Protein AF-0000000078002974 (afdb_homodimer)

Secondary structure (DSSP, 8-state):
--GGGEEEEEEE--TTSPPEEEEEEETTEE-GGGS-GGGTTSEEE-HHHHTTTEEEEEESS--TTTTGGGT-/--GGGEEEEEEE--TTSPPEEEEEEETTEE-GGGS-GGGTTSEEE-HHHHTTTEEEEEESS--TTTTGGGT-

InterPro domains:
  IPR013783 Immunoglobulin-like fold [G3DSA:2.60.40.10] (1-69)
  IPR036179 Immunoglobulin-like domain superfamily [SSF48726] (6-68)
  IPR050504 BTN/MOG-like [PTHR24100] (1-68)

pLDDT: mean 81.86, std 20.77, range [24.09, 96.81]

Nearest PDB structures (foldseek):
  1py9-assembly1_A-2  TM=8.521E-01  e=1.121E-03  Mus musculus
  1pkq-assembly2_J  TM=8.206E-01  e=3.476E-03  Rattus norvegicus
  6nnv-assembly4_D  TM=7.864E-01  e=8.382E-03  Homo sapiens
  3csp-assembly1_A  TM=8.100E-01  e=1.222E-02  Rattus norvegicus
  4f9p-assembly1_B  TM=8.097E-01  e=2.441E-02  Homo sapiens

Radius of gyration: 15.54 Å; Cα contacts (8 Å, |Δi|>4): 263; chains: 2; bounding box: 28×52×33 Å

Solvent-accessible surface area (backbone atoms only — not comparable to full-atom values): 8060 Å² total; per-residue (Å²): 100,51,55,66,40,44,24,42,39,34,28,36,62,46,87,97,50,75,59,39,34,46,44,34,35,48,84,82,35,74,40,66,87,66,26,31,79,88,28,57,92,24,58,46,70,42,66,76,41,38,69,69,37,25,40,35,50,43,70,74,66,62,71,48,62,78,39,56,77,70,71,114,97,47,58,66,38,42,24,42,39,32,27,34,60,48,88,98,50,77,60,38,35,45,43,35,34,49,81,84,36,75,41,65,88,65,27,31,78,87,28,57,90,24,58,47,69,42,67,76,42,39,69,70,35,26,42,35,50,44,69,74,64,63,71,46,60,80,41,53,76,70,67,115

Sequence (144 aa):
MNLQRLTLTWQKEQAGTEALVVHSHYYGKDQLARQDEAYRNQTRLDPEGLARGNASLMLRGVRMQDEGRNLKMNLQRLTLTWQKEQAGTEALVVHSHYYGKDQLARQDEAYRNQTRLDPEGLARGNASLMLRGVRMQDEGRNLK

Structure (mmCIF, N/CA/C/O backbone):
data_AF-0000000078002974-model_v1
#
loop_
_entity.id
_entity.type
_entity.pdbx_description
1 polymer 'CD276 antigen'
#
loop_
_atom_site.group_PDB
_atom_site.id
_atom_site.type_symbol
_atom_site.label_atom_id
_atom_site.label_alt_id
_atom_site.label_comp_id
_atom_site.label_asym_id
_atom_site.label_entity_id
_atom_site.label_seq_id
_atom_site.pdbx_PDB_ins_code
_atom_site.Cartn_x
_atom_site.Cartn_y
_atom_site.Cartn_z
_atom_site.occupancy
_atom_site.B_iso_or_equiv
_atom_site.auth_seq_id
_atom_site.auth_comp_id
_atom_site.auth_asym_id
_atom_site.auth_atom_id
_atom_site.pdbx_PDB_model_num
ATOM 1 N N . MET A 1 1 ? -0.609 17.281 2.643 1 53.34 1 MET A N 1
ATOM 2 C CA . MET A 1 1 ? -0.011 16.094 3.246 1 53.34 1 MET A CA 1
ATOM 3 C C . MET A 1 1 ? 1.366 15.828 2.652 1 53.34 1 MET A C 1
ATOM 5 O O . MET A 1 1 ? 1.593 16.062 1.464 1 53.34 1 MET A O 1
ATOM 9 N N . ASN A 1 2 ? 2.342 15.719 3.605 1 61.62 2 ASN A N 1
ATOM 10 C CA . ASN A 1 2 ? 3.664 15.328 3.131 1 61.62 2 ASN A CA 1
ATOM 11 C C . ASN A 1 2 ? 3.695 13.859 2.705 1 61.62 2 ASN A C 1
ATOM 13 O O . ASN A 1 2 ? 3.691 12.969 3.553 1 61.62 2 ASN A O 1
ATOM 17 N N . LEU A 1 3 ? 3.504 13.664 1.457 1 67.88 3 LEU A N 1
ATOM 18 C CA . LEU A 1 3 ? 3.49 12.312 0.903 1 67.88 3 LEU A CA 1
ATOM 19 C C . LEU A 1 3 ? 4.844 11.641 1.084 1 67.88 3 LEU A C 1
ATOM 21 O O . LEU A 1 3 ? 4.965 10.422 0.908 1 67.88 3 LEU A O 1
ATOM 25 N N . GLN A 1 4 ? 5.766 12.469 1.562 1 73.5 4 GLN A N 1
ATOM 26 C CA . GLN A 1 4 ? 7.117 11.93 1.685 1 73.5 4 GLN A CA 1
ATOM 27 C C . GLN A 1 4 ? 7.215 10.945 2.844 1 73.5 4 GLN A C 1
ATOM 29 O O . GLN A 1 4 ? 8.102 10.086 2.863 1 73.5 4 GLN A O 1
ATOM 34 N N . ARG A 1 5 ? 6.242 11.031 3.76 1 85.88 5 ARG A N 1
ATOM 35 C CA . ARG A 1 5 ? 6.289 10.148 4.918 1 85.88 5 ARG A CA 1
ATOM 36 C C . ARG A 1 5 ? 5.297 9 4.77 1 85.88 5 ARG A C 1
ATOM 38 O O . ARG A 1 5 ? 5.156 8.172 5.676 1 85.88 5 ARG A O 1
ATOM 45 N N . LEU A 1 6 ? 4.695 8.984 3.605 1 89.44 6 LEU A N 1
ATOM 46 C CA . LEU A 1 6 ? 3.732 7.922 3.336 1 89.44 6 LEU A CA 1
ATOM 47 C C . LEU A 1 6 ? 4.441 6.648 2.891 1 89.44 6 LEU A C 1
ATOM 49 O O . LEU A 1 6 ? 5.34 6.695 2.047 1 89.44 6 LEU A O 1
ATOM 53 N N . THR A 1 7 ? 4.141 5.582 3.568 1 94.19 7 THR A N 1
ATOM 54 C CA . THR A 1 7 ? 4.707 4.289 3.203 1 94.19 7 THR A CA 1
ATOM 55 C C . THR A 1 7 ? 3.627 3.357 2.66 1 94.19 7 THR A C 1
ATOM 57 O O . THR A 1 7 ? 2.447 3.51 2.984 1 94.19 7 THR A O 1
ATOM 60 N N . LEU A 1 8 ? 4.07 2.459 1.891 1 96.44 8 LEU A N 1
ATOM 61 C CA . LEU A 1 8 ? 3.17 1.572 1.16 1 96.44 8 LEU A CA 1
ATOM 62 C C . LEU A 1 8 ? 3.625 0.121 1.275 1 96.44 8 LEU A C 1
ATOM 64 O O . LEU A 1 8 ? 4.816 -0.173 1.147 1 96.44 8 LEU A O 1
ATOM 68 N N . THR A 1 9 ? 2.699 -0.747 1.546 1 96.81 9 THR A N 1
ATOM 69 C CA . THR A 1 9 ? 2.982 -2.178 1.521 1 96.81 9 THR A CA 1
ATOM 70 C C . THR A 1 9 ? 1.909 -2.93 0.741 1 96.81 9 THR A C 1
ATOM 72 O O . THR A 1 9 ? 0.717 -2.783 1.018 1 96.81 9 THR A O 1
ATOM 75 N N . TRP A 1 10 ? 2.357 -3.668 -0.209 1 96.31 10 TRP A N 1
ATOM 76 C CA . TRP A 1 10 ? 1.519 -4.613 -0.937 1 96.31 10 TRP A CA 1
ATOM 77 C C . TRP A 1 10 ? 1.782 -6.043 -0.474 1 96.31 10 TRP A C 1
ATOM 79 O O . TRP A 1 10 ? 2.936 -6.473 -0.386 1 96.31 10 TRP A O 1
ATOM 89 N N . GLN A 1 11 ? 0.725 -6.73 -0.176 1 96 11 GLN A N 1
ATOM 90 C CA . GLN A 1 11 ? 0.868 -8.109 0.266 1 96 11 GLN A CA 1
ATOM 91 C C . GLN A 1 11 ? -0.12 -9.023 -0.456 1 96 11 GLN A C 1
ATOM 93 O O . GLN A 1 11 ? -1.157 -8.57 -0.939 1 96 11 GLN A O 1
ATOM 98 N N . LYS A 1 12 ? 0.254 -10.188 -0.568 1 93.06 12 LYS A N 1
ATOM 99 C CA . LYS A 1 12 ? -0.634 -11.227 -1.089 1 93.06 12 LYS A CA 1
ATOM 100 C C . LYS A 1 12 ? -1.118 -12.148 0.028 1 93.06 12 LYS A C 1
ATOM 102 O O . LYS A 1 12 ? -0.311 -12.766 0.725 1 93.06 12 LYS A O 1
ATOM 107 N N . GLU A 1 13 ? -2.404 -12.203 0.144 1 91.62 13 GLU A N 1
ATOM 108 C CA . GLU A 1 13 ? -2.984 -13.086 1.151 1 91.62 13 GLU A CA 1
ATOM 109 C C . GLU A 1 13 ? -3.031 -14.523 0.66 1 91.62 13 GLU A C 1
ATOM 111 O O . GLU A 1 13 ? -3.312 -14.781 -0.513 1 91.62 13 GLU A O 1
ATOM 116 N N . GLN A 1 14 ? -2.637 -15.375 1.548 1 87 14 GLN A N 1
ATOM 117 C CA . GLN A 1 14 ?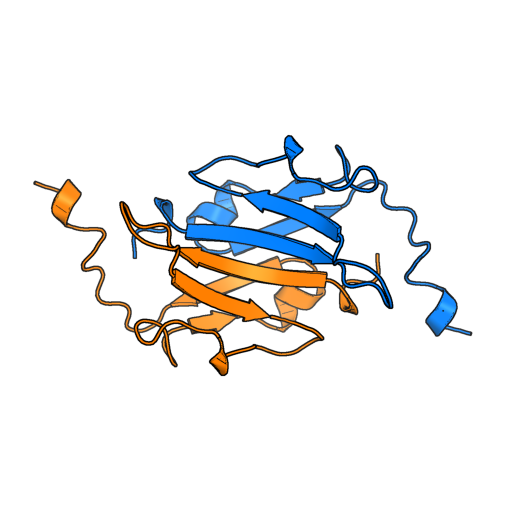 -2.736 -16.812 1.3 1 87 14 GLN A CA 1
ATOM 118 C C . GLN A 1 14 ? -3.318 -17.531 2.508 1 87 14 GLN A C 1
ATOM 120 O O . GLN A 1 14 ? -3.092 -17.141 3.65 1 87 14 GLN A O 1
ATOM 125 N N . ALA A 1 15 ? -4.09 -18.516 2.227 1 85.38 15 ALA A N 1
ATOM 126 C CA . ALA A 1 15 ? -4.719 -19.297 3.287 1 85.38 15 ALA A CA 1
ATOM 127 C C . ALA A 1 15 ? -3.672 -20.031 4.117 1 85.38 15 ALA A C 1
ATOM 129 O O . ALA A 1 15 ? -2.766 -20.656 3.568 1 85.38 15 ALA A O 1
ATOM 130 N N . GLY A 1 16 ? -3.869 -19.938 5.445 1 89.75 16 GLY A N 1
ATOM 131 C CA . GLY A 1 16 ? -3.117 -20.781 6.363 1 89.75 16 GLY A CA 1
ATOM 132 C C . GLY A 1 16 ? -1.708 -20.281 6.613 1 89.75 16 GLY A C 1
ATOM 133 O O . GLY A 1 16 ? -0.933 -20.922 7.324 1 89.75 16 GLY A O 1
ATOM 134 N N . THR A 1 17 ? -1.374 -19.281 5.926 1 89.94 17 THR A N 1
ATOM 135 C CA . THR A 1 17 ? -0.029 -18.75 6.125 1 89.94 17 THR A CA 1
ATOM 136 C C . THR A 1 17 ? -0.06 -17.219 6.25 1 89.94 17 THR A C 1
ATOM 138 O O . THR A 1 17 ? -1.109 -16.594 6.07 1 89.94 17 THR A O 1
ATOM 141 N N . GLU A 1 18 ? 1.09 -16.672 6.59 1 92.44 18 GLU A N 1
ATOM 142 C CA . GLU A 1 18 ? 1.224 -15.211 6.625 1 92.44 18 GLU A CA 1
ATOM 143 C C . GLU A 1 18 ? 1.182 -14.617 5.223 1 92.44 18 GLU A C 1
ATOM 145 O O . GLU A 1 18 ? 1.556 -15.281 4.25 1 92.44 18 GLU A O 1
ATOM 150 N N . ALA A 1 19 ? 0.617 -13.492 5.117 1 93.62 19 ALA A N 1
ATOM 151 C CA . ALA A 1 19 ? 0.606 -12.797 3.832 1 93.62 19 ALA A CA 1
ATOM 152 C C . ALA A 1 19 ? 2.023 -12.594 3.305 1 93.62 19 ALA A C 1
ATOM 154 O O . ALA A 1 19 ? 2.951 -12.344 4.078 1 93.62 19 ALA A O 1
ATOM 155 N N . LEU A 1 20 ? 2.176 -12.727 2.002 1 94.56 20 LEU A N 1
ATOM 156 C CA . LEU A 1 20 ? 3.471 -12.531 1.355 1 94.56 20 LEU A CA 1
ATOM 157 C C . LEU A 1 20 ? 3.686 -11.07 1.001 1 94.56 20 LEU A C 1
ATOM 159 O O . LEU A 1 20 ? 2.824 -10.445 0.378 1 94.56 20 LEU A O 1
ATOM 163 N N . VAL A 1 21 ? 4.824 -10.609 1.378 1 95.81 21 VAL A N 1
ATOM 164 C CA . VAL A 1 21 ? 5.129 -9.234 0.989 1 95.81 21 VAL A CA 1
ATOM 165 C C . VAL A 1 21 ? 5.516 -9.188 -0.488 1 95.81 21 VAL A C 1
ATOM 167 O O . VAL A 1 21 ? 6.48 -9.836 -0.903 1 95.81 21 VAL A O 1
ATOM 170 N N . VAL A 1 22 ? 4.723 -8.484 -1.201 1 94.88 22 VAL A N 1
ATOM 171 C CA . VAL A 1 22 ? 4.934 -8.367 -2.641 1 94.88 22 VAL A CA 1
ATOM 172 C C . VAL A 1 22 ? 5.859 -7.188 -2.932 1 94.88 22 VAL A C 1
ATOM 174 O O . VAL A 1 22 ? 6.852 -7.332 -3.646 1 94.88 22 VAL A O 1
ATOM 177 N N . HIS A 1 23 ? 5.602 -6.066 -2.375 1 95.94 23 HIS A N 1
ATOM 178 C CA . HIS A 1 23 ? 6.402 -4.855 -2.525 1 95.94 23 HIS A CA 1
ATOM 179 C C . HIS A 1 23 ? 6.18 -3.902 -1.357 1 95.94 23 HIS A C 1
ATOM 181 O O . HIS A 1 23 ? 5.07 -3.807 -0.831 1 95.94 23 HIS A O 1
ATOM 187 N N . SER A 1 24 ? 7.184 -3.24 -0.967 1 96.44 24 SER A N 1
ATOM 188 C CA . SER A 1 24 ? 7.094 -2.217 0.069 1 96.44 24 SER A CA 1
ATOM 189 C C . SER A 1 24 ? 7.945 -1.001 -0.277 1 96.44 24 SER A C 1
ATOM 191 O O . SER A 1 24 ? 9.031 -1.139 -0.837 1 96.44 24 SER A O 1
ATOM 193 N N . HIS A 1 25 ? 7.367 0.075 0.054 1 95.75 25 HIS A N 1
ATOM 194 C CA . HIS A 1 25 ? 8.047 1.353 -0.128 1 95.75 25 HIS A CA 1
ATOM 195 C C . HIS A 1 25 ? 8.023 2.176 1.155 1 95.75 25 HIS A C 1
ATOM 197 O O . HIS A 1 25 ? 6.961 2.6 1.608 1 95.75 25 HIS A O 1
ATOM 203 N N . TYR A 1 26 ? 9.219 2.414 1.738 1 91.25 26 TYR A N 1
ATOM 204 C CA . TYR A 1 26 ? 9.375 3.135 2.996 1 91.25 26 TYR A CA 1
ATOM 205 C C . TYR A 1 26 ? 10.5 4.164 2.895 1 91.25 26 TYR A C 1
ATOM 207 O O . TYR A 1 26 ? 11.547 3.898 2.301 1 91.25 26 TYR A O 1
ATOM 215 N N . TYR A 1 27 ? 10.141 5.285 3.469 1 83.31 27 TYR A N 1
ATOM 216 C CA . TYR A 1 27 ? 11.133 6.352 3.57 1 83.31 27 TYR A CA 1
ATOM 217 C C . TYR A 1 27 ? 11.711 6.695 2.201 1 83.31 27 TYR A C 1
ATOM 219 O O . TYR A 1 27 ? 12.914 6.887 2.059 1 83.31 27 TYR A O 1
ATOM 227 N N . GLY A 1 28 ? 10.898 6.582 1.172 1 85.81 28 GLY A N 1
ATOM 228 C CA . GLY A 1 28 ? 11.281 7.066 -0.144 1 85.81 28 GLY A CA 1
ATOM 229 C C . GLY A 1 28 ? 12.016 6.027 -0.974 1 85.81 28 GLY A C 1
ATOM 230 O O . GLY A 1 28 ? 12.539 6.34 -2.047 1 85.81 28 GLY A O 1
ATOM 231 N N . LYS A 1 29 ? 12.016 4.824 -0.471 1 91.94 29 LYS A N 1
ATOM 232 C CA . LYS A 1 29 ? 12.727 3.781 -1.206 1 91.94 29 LYS A CA 1
ATOM 233 C C . LYS A 1 29 ? 11.961 2.463 -1.172 1 9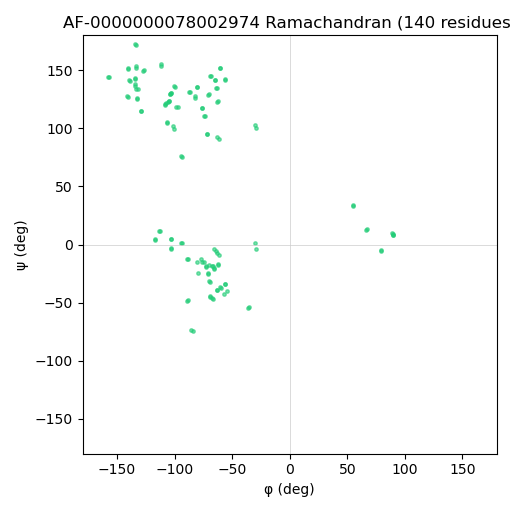1.94 29 LYS A C 1
ATOM 235 O O . LYS A 1 29 ? 11.242 2.182 -0.208 1 91.94 29 LYS A O 1
ATOM 240 N N . ASP A 1 30 ? 12.227 1.729 -2.275 1 94.56 30 ASP A N 1
ATOM 241 C CA . ASP A 1 30 ? 11.688 0.373 -2.287 1 94.56 30 ASP A CA 1
ATOM 242 C C . ASP A 1 30 ? 12.422 -0.519 -1.29 1 94.56 30 ASP A C 1
ATOM 244 O O . ASP A 1 30 ? 13.648 -0.476 -1.201 1 94.56 30 ASP A O 1
ATOM 248 N N . GLN A 1 31 ? 11.695 -1.224 -0.437 1 94.75 31 GLN A N 1
ATOM 249 C CA . GLN A 1 31 ? 12.281 -2.174 0.5 1 94.75 31 GLN A CA 1
ATOM 250 C C . GLN A 1 31 ? 12.273 -3.588 -0.072 1 94.75 31 GLN A C 1
ATOM 252 O O . GLN A 1 31 ? 11.555 -4.457 0.422 1 94.75 31 GLN A O 1
ATOM 257 N N . LEU A 1 32 ? 13.172 -3.859 -0.986 1 93.25 32 LEU A N 1
ATOM 258 C CA . LEU A 1 32 ? 13.18 -5.109 -1.738 1 93.25 32 LEU A CA 1
ATOM 259 C C . LEU A 1 32 ? 13.594 -6.277 -0.848 1 93.25 32 LEU A C 1
ATOM 261 O O . LEU A 1 32 ? 13.195 -7.418 -1.087 1 93.25 32 LEU A O 1
ATOM 265 N N . ALA A 1 33 ? 14.367 -5.969 0.245 1 93.31 33 ALA A N 1
ATOM 266 C CA . ALA A 1 33 ? 14.805 -7.004 1.177 1 93.31 33 ALA A CA 1
ATOM 267 C C . ALA A 1 33 ? 13.617 -7.617 1.912 1 93.31 33 ALA A C 1
ATOM 269 O O . ALA A 1 33 ? 13.695 -8.75 2.395 1 93.31 33 ALA A O 1
ATOM 270 N N . ARG A 1 34 ? 12.516 -6.91 1.941 1 94.12 34 ARG A N 1
ATOM 271 C CA . ARG A 1 34 ? 11.336 -7.379 2.658 1 94.12 34 ARG A CA 1
ATOM 272 C C . ARG A 1 34 ? 10.453 -8.234 1.757 1 94.12 34 ARG A C 1
ATOM 274 O O . ARG A 1 34 ? 9.555 -8.93 2.238 1 94.12 34 ARG A O 1
ATOM 281 N N . GLN A 1 35 ? 10.711 -8.219 0.545 1 94.81 35 GLN A N 1
ATOM 282 C CA . GLN A 1 35 ? 9.891 -8.977 -0.394 1 94.81 35 GLN A CA 1
ATOM 283 C C . GLN A 1 35 ? 10.016 -10.477 -0.144 1 94.81 35 GLN A C 1
ATOM 285 O O . GLN A 1 35 ? 11.102 -10.969 0.175 1 94.81 35 GLN A O 1
ATOM 290 N N . ASP A 1 36 ? 8.898 -11.125 -0.296 1 94.25 36 ASP A N 1
ATOM 291 C CA . ASP A 1 36 ? 8.984 -12.578 -0.364 1 94.25 36 ASP A CA 1
ATOM 292 C C . ASP A 1 36 ? 9.836 -13.023 -1.553 1 94.25 36 ASP A C 1
ATOM 294 O O . ASP A 1 36 ? 9.883 -12.344 -2.578 1 94.25 36 ASP A O 1
ATOM 298 N N . GLU A 1 37 ? 10.445 -14.164 -1.426 1 92.88 37 GLU A N 1
ATOM 299 C CA . GLU A 1 37 ? 11.32 -14.68 -2.469 1 92.88 37 GLU A CA 1
ATOM 300 C C . GLU A 1 37 ? 10.594 -14.773 -3.807 1 92.88 37 GLU A C 1
ATOM 302 O O . GLU A 1 37 ? 11.172 -14.5 -4.859 1 92.88 37 GLU A O 1
ATOM 307 N N . ALA A 1 38 ? 9.352 -15.055 -3.824 1 88.12 38 ALA A N 1
ATOM 308 C CA . ALA A 1 38 ? 8.562 -15.25 -5.039 1 88.12 38 ALA A CA 1
ATOM 309 C C . ALA A 1 38 ? 8.43 -13.945 -5.82 1 88.12 38 ALA A C 1
ATOM 311 O O . ALA A 1 38 ? 8.156 -13.961 -7.023 1 88.12 38 ALA A O 1
ATOM 312 N N . TYR A 1 39 ? 8.664 -12.914 -5.16 1 92.81 39 TY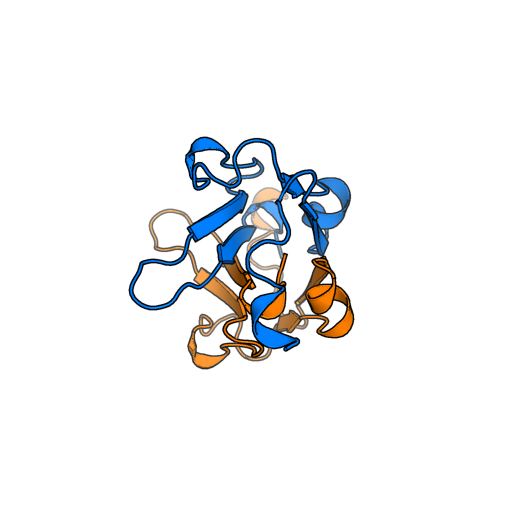R A N 1
ATOM 313 C CA . TYR A 1 39 ? 8.414 -11.633 -5.812 1 92.81 39 TYR A CA 1
ATOM 314 C C . TYR A 1 39 ? 9.711 -10.836 -5.965 1 92.81 39 TYR A C 1
ATOM 316 O O . TYR A 1 39 ? 9.695 -9.695 -6.434 1 92.81 39 TYR A O 1
ATOM 324 N N . ARG A 1 40 ? 10.75 -11.398 -5.625 1 91.06 40 ARG A N 1
ATOM 325 C CA . ARG A 1 40 ? 12.031 -10.711 -5.742 1 91.06 40 ARG A CA 1
ATOM 326 C C . ARG A 1 40 ? 12.352 -10.398 -7.199 1 91.06 40 ARG A C 1
ATOM 328 O O . ARG A 1 40 ? 12.297 -11.281 -8.062 1 91.06 40 ARG A O 1
ATOM 335 N N . ASN A 1 41 ? 12.57 -9.156 -7.512 1 88 41 ASN A N 1
ATOM 336 C CA . ASN A 1 41 ? 12.891 -8.648 -8.844 1 88 41 ASN A CA 1
ATOM 337 C C . ASN A 1 41 ? 11.719 -8.812 -9.805 1 88 41 ASN A C 1
ATOM 339 O O . ASN A 1 41 ? 11.898 -8.789 -11.023 1 88 41 ASN A O 1
ATOM 343 N N . GLN A 1 42 ? 10.555 -9.117 -9.227 1 91.06 42 GLN A N 1
ATOM 344 C CA . GLN A 1 42 ? 9.383 -9.359 -10.055 1 91.06 42 GLN A CA 1
ATOM 345 C C . GLN A 1 42 ? 8.438 -8.164 -10.031 1 91.06 42 GLN A C 1
ATOM 347 O O . GLN A 1 42 ? 7.371 -8.195 -10.656 1 91.06 42 GLN A O 1
ATOM 352 N N . THR A 1 43 ? 8.805 -7.129 -9.211 1 93.56 43 THR A N 1
ATOM 353 C CA . THR A 1 43 ? 7.891 -6.004 -9.055 1 93.56 43 THR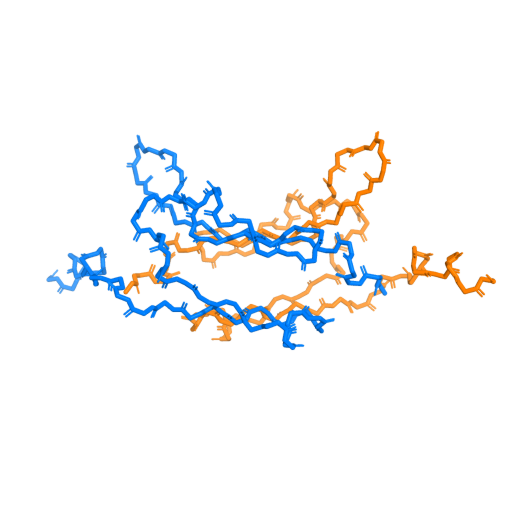 A CA 1
ATOM 354 C C . THR A 1 43 ? 8.609 -4.688 -9.344 1 93.56 43 THR A C 1
ATOM 356 O O . THR A 1 43 ? 9.82 -4.578 -9.156 1 93.56 43 THR A O 1
ATOM 359 N N . ARG A 1 44 ? 7.852 -3.73 -9.852 1 92.69 44 ARG A N 1
ATOM 360 C CA . ARG A 1 44 ? 8.297 -2.355 -10.039 1 92.69 44 ARG A CA 1
ATOM 361 C C . ARG A 1 44 ? 7.191 -1.365 -9.695 1 92.69 44 ARG A C 1
ATOM 363 O O . ARG A 1 44 ? 6.051 -1.528 -10.133 1 92.69 44 ARG A O 1
ATOM 370 N N . LEU A 1 45 ? 7.578 -0.511 -8.875 1 95.38 45 LEU A N 1
ATOM 371 C CA . LEU A 1 45 ? 6.664 0.572 -8.516 1 95.38 45 LEU A CA 1
ATOM 372 C C . LEU A 1 45 ? 7.016 1.849 -9.273 1 95.38 45 LEU A C 1
ATOM 374 O O . LEU A 1 45 ? 8.195 2.186 -9.414 1 95.38 45 LEU A O 1
ATOM 378 N N . ASP A 1 46 ? 6.008 2.541 -9.797 1 94.06 46 ASP A N 1
ATOM 379 C CA . ASP A 1 46 ? 6.238 3.812 -10.477 1 94.06 46 ASP A CA 1
ATOM 380 C C . ASP A 1 46 ? 6.543 4.922 -9.477 1 94.06 46 ASP A C 1
ATOM 382 O O . ASP A 1 46 ? 5.652 5.379 -8.75 1 94.06 46 ASP A O 1
ATOM 386 N N . PRO A 1 47 ? 7.785 5.387 -9.469 1 91.94 47 PRO A N 1
ATOM 387 C CA . PRO A 1 47 ? 8.133 6.383 -8.453 1 91.94 47 PRO A CA 1
ATOM 388 C C . PRO A 1 47 ? 7.465 7.734 -8.703 1 91.94 47 PRO A C 1
ATOM 390 O O . PRO A 1 47 ? 7.156 8.453 -7.75 1 91.94 47 PRO A O 1
ATOM 393 N N . GLU A 1 48 ? 7.242 8.086 -9.945 1 91.5 48 GLU A N 1
ATOM 394 C CA . GLU A 1 48 ? 6.625 9.375 -10.25 1 91.5 48 GLU A CA 1
ATOM 395 C C . GLU A 1 48 ? 5.18 9.414 -9.766 1 91.5 48 GLU A C 1
ATOM 397 O O . GLU A 1 48 ? 4.75 10.406 -9.164 1 91.5 48 GLU A O 1
ATOM 402 N N . GLY A 1 49 ? 4.441 8.43 -10.039 1 92.38 49 GLY A N 1
ATOM 403 C CA . GLY A 1 49 ? 3.076 8.344 -9.547 1 92.38 49 GLY A CA 1
ATOM 404 C C . GLY A 1 49 ? 2.99 8.266 -8.039 1 92.38 49 GLY A C 1
ATOM 405 O O . GLY A 1 49 ? 2.133 8.906 -7.426 1 92.38 49 GLY A O 1
ATOM 406 N N . LEU A 1 50 ? 3.875 7.555 -7.418 1 92.31 50 LEU A N 1
ATOM 407 C CA . LEU A 1 50 ? 3.879 7.344 -5.977 1 92.31 50 LEU A CA 1
ATOM 408 C C . LEU A 1 50 ? 3.996 8.672 -5.234 1 92.31 50 LEU A C 1
ATOM 410 O O . LEU A 1 50 ? 3.352 8.867 -4.199 1 92.31 50 LEU A O 1
ATOM 414 N N . ALA A 1 51 ? 4.738 9.57 -5.738 1 87.38 51 ALA A N 1
ATOM 415 C CA . ALA A 1 51 ? 4.926 10.875 -5.113 1 87.38 51 ALA A CA 1
ATOM 416 C C . ALA A 1 51 ? 3.607 11.641 -5.035 1 87.38 51 ALA A C 1
ATOM 418 O O . ALA A 1 51 ? 3.475 12.578 -4.246 1 87.38 51 ALA A O 1
ATOM 419 N N . ARG A 1 52 ? 2.641 11.195 -5.816 1 87.81 52 ARG A N 1
ATOM 420 C CA . ARG A 1 52 ? 1.354 11.891 -5.859 1 87.81 52 ARG A CA 1
ATOM 421 C C . ARG A 1 52 ? 0.244 11.008 -5.289 1 87.81 52 ARG A C 1
ATOM 423 O O . ARG A 1 52 ? -0.94 11.289 -5.492 1 87.81 52 ARG A O 1
ATOM 430 N N . GLY A 1 53 ? 0.611 9.984 -4.691 1 90.5 53 GLY A N 1
ATOM 431 C CA . GLY A 1 53 ? -0.371 9.117 -4.062 1 90.5 53 GLY A CA 1
ATOM 432 C C . GLY A 1 53 ? -0.893 8.039 -4.992 1 90.5 53 GLY A C 1
ATOM 433 O O . GLY A 1 53 ? -1.888 7.379 -4.688 1 90.5 53 GLY A O 1
ATOM 434 N N . ASN A 1 54 ? -0.25 7.965 -6.145 1 93.88 54 ASN A N 1
ATOM 435 C CA . ASN A 1 54 ? -0.605 6.945 -7.129 1 93.88 54 ASN A CA 1
ATOM 436 C C . ASN A 1 54 ? 0.444 5.84 -7.191 1 93.88 54 ASN A C 1
ATOM 438 O O . ASN A 1 54 ? 1.493 6.008 -7.816 1 93.88 54 ASN A O 1
ATOM 442 N N . ALA A 1 55 ? 0.062 4.73 -6.594 1 95.75 55 ALA A N 1
ATOM 443 C CA . ALA A 1 55 ? 0.999 3.611 -6.566 1 95.75 55 ALA A CA 1
ATOM 444 C C . ALA A 1 55 ? 0.635 2.564 -7.613 1 95.75 55 ALA A C 1
ATOM 446 O O . ALA A 1 55 ? -0.287 1.771 -7.414 1 95.75 55 ALA A O 1
ATOM 447 N N . SER A 1 56 ? 1.374 2.613 -8.664 1 94.88 56 SER A N 1
ATOM 448 C CA . SER A 1 56 ? 1.207 1.62 -9.719 1 94.88 56 SER A CA 1
ATOM 449 C C . SER A 1 56 ? 2.252 0.514 -9.609 1 94.88 56 SER A C 1
ATOM 451 O O . SER A 1 56 ? 3.453 0.779 -9.672 1 94.88 56 SER A O 1
ATOM 453 N N . LEU A 1 57 ? 1.818 -0.663 -9.414 1 95 57 LEU A N 1
ATOM 454 C CA . LEU A 1 57 ? 2.701 -1.813 -9.258 1 95 57 LEU A CA 1
ATOM 455 C C . LEU A 1 57 ? 2.705 -2.668 -10.523 1 95 57 LEU A C 1
ATOM 457 O O . LEU A 1 57 ? 1.646 -3.068 -11.008 1 95 57 LEU A O 1
ATOM 461 N N . MET A 1 58 ? 3.842 -2.854 -11.055 1 91.25 58 MET A N 1
ATOM 462 C CA . MET A 1 58 ? 4.023 -3.768 -12.18 1 91.25 58 MET A CA 1
ATOM 463 C C . MET A 1 58 ? 4.668 -5.07 -11.727 1 91.25 58 MET A C 1
ATOM 465 O O . MET A 1 58 ? 5.66 -5.059 -10.992 1 91.25 58 MET A O 1
ATOM 469 N N . LEU A 1 59 ? 4.035 -6.125 -12.133 1 88.44 59 LEU A N 1
ATOM 470 C CA . LEU A 1 59 ? 4.59 -7.449 -11.875 1 88.44 59 LEU A CA 1
ATOM 471 C C . LEU A 1 59 ? 5.113 -8.078 -13.164 1 88.44 59 LEU A C 1
ATOM 473 O O . LEU A 1 59 ? 4.426 -8.062 -14.188 1 88.44 59 LEU A O 1
ATOM 477 N N . ARG A 1 60 ? 6.316 -8.445 -13.383 1 83 60 ARG A N 1
ATOM 478 C CA . ARG A 1 60 ? 6.918 -8.992 -14.602 1 83 60 ARG A CA 1
ATOM 479 C C . ARG A 1 60 ? 6.695 -10.492 -14.695 1 83 60 ARG A C 1
ATOM 481 O O . ARG A 1 60 ? 6.32 -11.008 -15.75 1 83 60 ARG A O 1
ATOM 488 N N . GLY A 1 61 ? 7.32 -11.43 -13.984 1 64.75 61 GLY A N 1
ATOM 489 C CA . GLY A 1 61 ? 7.383 -12.875 -14.109 1 64.75 61 GLY A CA 1
ATOM 490 C C . GLY A 1 61 ? 6.348 -13.594 -13.266 1 64.75 61 GLY A C 1
ATOM 491 O O . GLY A 1 61 ? 6.5 -14.773 -12.953 1 64.75 61 GLY A O 1
ATOM 492 N N . VAL A 1 62 ? 5.641 -12.93 -12.672 1 55.44 62 VAL A N 1
ATOM 493 C CA . VAL A 1 62 ? 4.938 -13.742 -11.688 1 55.44 62 VAL A CA 1
ATOM 494 C C . VAL A 1 62 ? 4.078 -14.789 -12.398 1 55.44 62 VAL A C 1
ATOM 496 O O . VAL A 1 62 ? 3.326 -14.461 -13.32 1 55.44 62 VAL A O 1
ATOM 499 N N . ARG A 1 63 ? 4.613 -16.047 -12.641 1 49.69 63 ARG A N 1
ATOM 500 C CA . ARG A 1 63 ? 3.777 -17.188 -13.023 1 49.69 63 ARG A CA 1
ATOM 501 C C . ARG A 1 63 ? 2.383 -17.062 -12.414 1 49.69 63 ARG A C 1
ATOM 503 O O . ARG A 1 63 ? 2.236 -16.688 -11.25 1 49.69 63 ARG A O 1
ATOM 510 N N . MET A 1 64 ? 1.354 -16.672 -13.18 1 42.91 64 MET A N 1
ATOM 511 C CA . MET A 1 64 ? -0.076 -16.75 -12.891 1 42.91 64 MET A CA 1
ATOM 512 C C . MET A 1 64 ? -0.391 -17.922 -11.977 1 42.91 64 MET A C 1
ATOM 514 O O . MET A 1 64 ? -0.873 -18.953 -12.445 1 42.91 64 MET A O 1
ATOM 518 N N . GLN A 1 65 ? 0.38 -18.781 -11.547 1 38.25 65 GLN A N 1
ATOM 519 C CA . GLN A 1 65 ? -0.118 -19.953 -10.836 1 38.25 65 GLN A CA 1
ATOM 520 C C . GLN A 1 65 ? -1.33 -19.594 -9.977 1 38.25 65 GLN A C 1
ATOM 522 O O . GLN A 1 65 ? -2.293 -20.359 -9.906 1 38.25 65 GLN A O 1
ATOM 527 N N . ASP A 1 66 ? -1.297 -18.625 -9.086 1 41.72 66 ASP A N 1
ATOM 528 C CA . ASP A 1 66 ? -2.463 -18.641 -8.211 1 41.72 66 ASP A CA 1
ATOM 529 C C . ASP A 1 66 ? -3.693 -18.078 -8.914 1 41.72 66 ASP A C 1
ATOM 531 O O . ASP A 1 66 ? -4.762 -17.9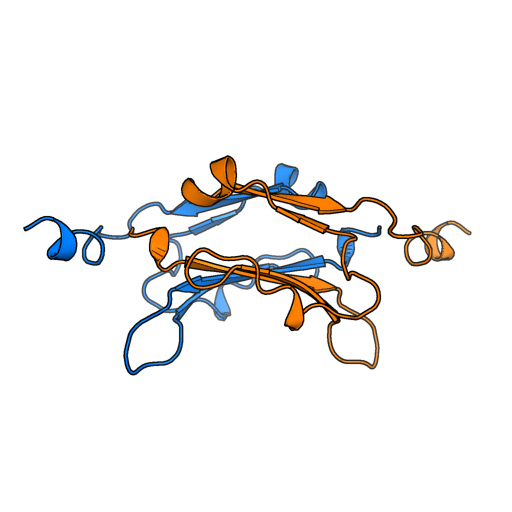53 -8.305 1 41.72 66 ASP A O 1
ATOM 535 N N . GLU A 1 67 ? -3.688 -17.484 -9.945 1 37.69 67 GLU A N 1
ATOM 536 C CA . GLU A 1 67 ? -5.008 -17.109 -10.445 1 37.69 67 GLU A CA 1
ATOM 537 C C . GLU A 1 67 ? -5.797 -18.328 -10.891 1 37.69 67 GLU A C 1
ATOM 539 O O . GLU A 1 67 ? -7.008 -18.25 -11.109 1 37.69 67 GLU A O 1
ATOM 544 N N . GLY A 1 68 ? -5.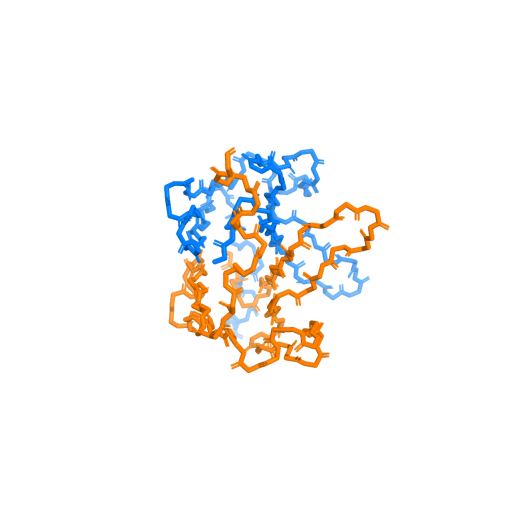273 -19.312 -11.633 1 34.62 68 GLY A N 1
ATOM 545 C CA . GLY A 1 68 ? -6.027 -20.297 -12.391 1 34.62 68 GLY A CA 1
ATOM 546 C C . GLY A 1 68 ? -6.992 -21.094 -11.531 1 34.62 68 GLY A C 1
ATOM 547 O O . GLY A 1 68 ? -7.809 -21.859 -12.047 1 34.62 68 GLY A O 1
ATOM 548 N N . ARG A 1 69 ? -6.738 -21.609 -10.297 1 30.94 69 ARG A N 1
ATOM 549 C CA . ARG A 1 69 ? -7.727 -22.625 -9.938 1 30.94 69 ARG A CA 1
ATOM 550 C C . ARG A 1 69 ? -9.109 -22 -9.773 1 30.94 69 ARG A C 1
ATOM 552 O O . ARG A 1 69 ? -10.055 -22.688 -9.375 1 30.94 69 ARG A O 1
ATOM 559 N N . ASN A 1 70 ? -9.32 -20.734 -9.867 1 28.81 70 ASN A N 1
ATOM 560 C CA . ASN A 1 70 ? -10.758 -20.469 -9.828 1 28.81 70 ASN A CA 1
ATOM 561 C C . ASN A 1 70 ? -11.414 -20.719 -11.18 1 28.81 70 ASN A C 1
ATOM 563 O O . ASN A 1 70 ? -12.609 -20.469 -11.352 1 28.81 70 ASN A O 1
ATOM 567 N N . LEU A 1 71 ? -10.758 -20.656 -12.25 1 24.88 71 LEU A N 1
ATOM 568 C CA . LEU A 1 71 ? -11.664 -20.734 -13.391 1 24.88 71 LEU A CA 1
ATOM 569 C C . LEU A 1 71 ? -12.172 -22.156 -13.594 1 24.88 71 LEU A C 1
ATOM 571 O O . LEU A 1 71 ? -13.055 -22.391 -14.422 1 24.88 71 LEU A O 1
ATOM 575 N N . LYS A 1 72 ? -11.633 -23.297 -13.023 1 24.09 72 LYS A N 1
ATOM 576 C CA . LYS A 1 72 ? -12.453 -24.359 -13.594 1 24.09 72 LYS A CA 1
ATOM 577 C C . LYS A 1 72 ? -13.828 -24.406 -12.938 1 24.09 72 LYS A C 1
ATOM 579 O O . LYS A 1 72 ? -13.961 -24.141 -11.742 1 24.09 72 LYS A O 1
ATOM 584 N N . MET B 1 1 ? -1.292 -13.039 -12.023 1 53.47 1 MET B N 1
ATOM 585 C CA . MET B 1 1 ? -1.442 -12.82 -10.586 1 53.47 1 MET B CA 1
ATOM 586 C C . MET B 1 1 ? -2.875 -12.43 -10.242 1 53.47 1 MET B C 1
ATOM 588 O O . MET B 1 1 ? -3.533 -11.727 -11.016 1 53.47 1 MET B O 1
ATOM 592 N N . ASN B 1 2 ? -3.445 -13.234 -9.289 1 62.25 2 ASN B N 1
ATOM 593 C CA . ASN B 1 2 ? -4.766 -12.844 -8.805 1 62.25 2 ASN B CA 1
ATOM 594 C C . ASN B 1 2 ? -4.699 -11.602 -7.93 1 62.25 2 ASN B C 1
ATOM 596 O O . ASN B 1 2 ? -4.246 -11.664 -6.785 1 62.25 2 ASN B O 1
ATOM 600 N N . LEU B 1 3 ? -4.926 -10.516 -8.555 1 68.06 3 LEU B N 1
ATOM 601 C CA . LEU B 1 3 ? -4.883 -9.234 -7.852 1 68.06 3 LEU B CA 1
ATOM 602 C C . LEU B 1 3 ? -5.941 -9.188 -6.754 1 68.06 3 LEU B C 1
ATOM 604 O O . LEU B 1 3 ? -5.887 -8.32 -5.871 1 68.06 3 LEU B O 1
ATOM 608 N N . GLN B 1 4 ? -6.781 -10.227 -6.82 1 73.44 4 GLN B N 1
ATOM 609 C CA . GLN B 1 4 ? -7.879 -10.219 -5.859 1 73.44 4 GLN B CA 1
ATOM 610 C C . GLN B 1 4 ? -7.383 -10.531 -4.449 1 73.44 4 GLN B C 1
ATOM 612 O O . GLN B 1 4 ? -8.039 -10.188 -3.465 1 73.44 4 GLN B O 1
ATOM 617 N N . ARG B 1 5 ? -6.191 -11.109 -4.375 1 85.94 5 ARG B N 1
ATOM 618 C CA . ARG B 1 5 ? -5.66 -11.469 -3.062 1 85.94 5 ARG B CA 1
ATOM 619 C C . ARG B 1 5 ? -4.594 -10.477 -2.611 1 85.94 5 ARG B C 1
ATOM 621 O O . ARG B 1 5 ? -4.004 -10.633 -1.54 1 85.94 5 ARG B O 1
ATOM 628 N N . LEU B 1 6 ? -4.453 -9.469 -3.445 1 89.38 6 LEU B N 1
ATOM 629 C CA . LEU B 1 6 ? -3.473 -8.445 -3.111 1 89.38 6 LEU B CA 1
ATOM 630 C C . LEU B 1 6 ? -4.059 -7.43 -2.131 1 89.38 6 LEU B C 1
ATOM 632 O O . LEU B 1 6 ? -5.188 -6.965 -2.312 1 89.38 6 LEU B 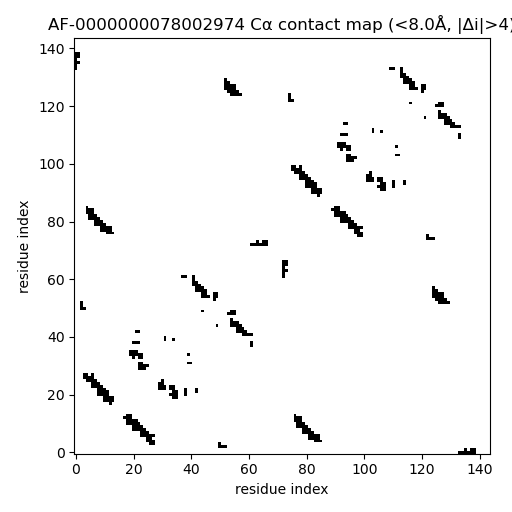O 1
ATOM 636 N N . THR B 1 7 ? -3.357 -7.227 -1.065 1 94.19 7 THR B N 1
ATOM 637 C CA . THR B 1 7 ? -3.783 -6.242 -0.076 1 94.19 7 THR B CA 1
ATOM 638 C C . THR B 1 7 ? -2.822 -5.059 -0.046 1 94.19 7 THR B C 1
ATOM 640 O O . THR B 1 7 ? -1.647 -5.195 -0.389 1 94.19 7 THR B O 1
ATOM 643 N N . LEU B 1 8 ? -3.346 -3.996 0.347 1 96.44 8 LEU B N 1
ATOM 644 C CA . LEU B 1 8 ? -2.621 -2.729 0.312 1 96.44 8 LEU B CA 1
ATOM 645 C C . LEU B 1 8 ? -2.748 -1.994 1.643 1 96.44 8 LEU B C 1
ATOM 647 O O . LEU B 1 8 ? -3.84 -1.914 2.211 1 96.44 8 LEU B O 1
ATOM 651 N N . THR B 1 9 ? -1.652 -1.505 2.137 1 96.81 9 THR B N 1
ATOM 652 C CA . THR B 1 9 ? -1.676 -0.648 3.316 1 96.81 9 THR B CA 1
ATOM 653 C C . THR B 1 9 ? -0.828 0.601 3.096 1 96.81 9 THR B C 1
ATOM 655 O O . THR B 1 9 ? 0.343 0.505 2.721 1 96.81 9 THR B O 1
ATOM 658 N N . TRP B 1 10 ? -1.45 1.7 3.295 1 96.31 10 TRP B N 1
ATOM 659 C CA . TRP B 1 10 ? -0.769 2.99 3.33 1 96.31 10 TRP B CA 1
ATOM 660 C C . TRP B 1 10 ? -0.603 3.48 4.766 1 96.31 10 TRP B C 1
ATOM 662 O O . TRP B 1 10 ? -1.56 3.477 5.543 1 96.31 10 TRP B O 1
ATOM 672 N N . GLN B 1 11 ? 0.598 3.867 5.082 1 96 11 GLN B N 1
ATOM 673 C CA . GLN B 1 11 ? 0.864 4.359 6.43 1 96 11 GLN B CA 1
ATOM 674 C C . GLN B 1 11 ? 1.676 5.652 6.395 1 96 11 GLN B C 1
ATOM 676 O O . GLN B 1 11 ? 2.361 5.934 5.41 1 96 11 GLN B O 1
ATOM 681 N N . LYS B 1 12 ? 1.51 6.387 7.371 1 93 12 LYS B N 1
ATOM 682 C CA . LYS B 1 12 ? 2.324 7.582 7.566 1 93 12 LYS B CA 1
ATOM 683 C C . LYS B 1 12 ? 3.32 7.387 8.703 1 93 12 LYS B C 1
ATOM 685 O O . LYS B 1 12 ? 2.928 7.098 9.836 1 93 12 LYS B O 1
ATOM 690 N N . GLU B 1 13 ? 4.551 7.543 8.352 1 91.62 13 GLU B N 1
ATOM 691 C CA . GLU B 1 13 ? 5.59 7.426 9.367 1 91.62 13 GLU B CA 1
ATOM 692 C C . GLU B 1 13 ? 5.715 8.711 10.18 1 91.62 13 GLU B C 1
ATOM 694 O O . GLU B 1 13 ? 5.609 9.812 9.633 1 91.62 13 GLU B O 1
ATOM 699 N N . GLN B 1 14 ? 5.82 8.508 11.445 1 86.81 14 GLN B N 1
ATOM 700 C CA . GLN B 1 14 ? 6.078 9.609 12.367 1 86.81 14 GLN B CA 1
ATOM 701 C C . GLN B 1 14 ? 7.16 9.242 13.375 1 86.81 14 GLN B C 1
ATOM 703 O O . GLN B 1 14 ? 7.27 8.086 13.781 1 86.81 14 GLN B O 1
ATOM 708 N N . ALA B 1 15 ? 7.953 10.188 13.688 1 85.44 15 ALA B N 1
ATOM 709 C CA . ALA B 1 15 ? 9.031 9.969 14.648 1 85.44 15 ALA B CA 1
ATOM 710 C C . ALA B 1 15 ? 8.484 9.617 16.031 1 85.44 15 ALA B C 1
ATOM 712 O O . ALA B 1 15 ? 7.562 10.273 16.516 1 85.44 15 ALA B O 1
ATOM 713 N N . GLY B 1 16 ? 9.117 8.57 16.609 1 89.81 16 GLY B N 1
ATOM 714 C CA . GLY B 1 16 ? 8.883 8.266 18 1 89.81 16 GLY B CA 1
ATOM 715 C C . GLY B 1 16 ? 7.59 7.516 18.25 1 89.81 16 GLY B C 1
ATOM 716 O O . GLY B 1 16 ? 7.238 7.227 19.391 1 89.81 16 GLY B O 1
ATOM 717 N N . THR B 1 17 ? 6.863 7.371 17.234 1 89.75 17 THR B N 1
ATOM 718 C CA . THR B 1 17 ? 5.602 6.656 17.406 1 89.75 17 THR B CA 1
ATOM 719 C C . THR B 1 17 ? 5.418 5.617 16.297 1 89.75 17 THR B C 1
ATOM 721 O O . THR B 1 17 ? 6.219 5.547 15.367 1 89.75 17 THR B O 1
ATOM 724 N N . GLU B 1 18 ? 4.383 4.789 16.469 1 92.38 18 GLU B N 1
ATOM 725 C CA . GLU B 1 18 ? 4.023 3.834 15.422 1 92.38 18 GLU B CA 1
ATOM 726 C C . GLU B 1 18 ? 3.463 4.543 14.188 1 92.38 18 GLU B C 1
ATOM 728 O O . GLU B 1 18 ? 2.891 5.629 14.305 1 92.38 18 GLU B O 1
ATOM 733 N N . ALA B 1 19 ? 3.75 4.02 13.078 1 93.69 19 ALA B N 1
ATOM 734 C CA . ALA B 1 19 ? 3.184 4.57 11.844 1 93.69 19 ALA B CA 1
ATOM 735 C C . ALA B 1 19 ? 1.659 4.594 11.906 1 93.69 19 ALA B C 1
ATOM 737 O O . ALA B 1 19 ? 1.039 3.674 12.453 1 93.69 19 ALA B O 1
ATOM 738 N N . LEU B 1 20 ? 1.088 5.652 11.367 1 94.5 20 LEU B N 1
ATOM 739 C CA . LEU B 1 20 ? -0.363 5.793 11.328 1 94.5 20 LEU B CA 1
ATOM 740 C C . LEU B 1 20 ? -0.943 5.117 10.086 1 94.5 20 LEU B C 1
ATOM 742 O O . LEU B 1 20 ? -0.476 5.355 8.969 1 94.5 20 LEU B O 1
ATOM 746 N N . VAL B 1 21 ? -1.944 4.344 10.336 1 95.94 21 VAL B N 1
ATOM 747 C CA . VAL B 1 21 ? -2.604 3.738 9.18 1 95.94 21 VAL B CA 1
ATOM 748 C C . VAL B 1 21 ? -3.48 4.777 8.484 1 95.94 21 VAL B C 1
ATOM 750 O O . VAL B 1 21 ? -4.402 5.324 9.094 1 95.94 21 VAL B O 1
ATOM 753 N N . VAL B 1 22 ? -3.119 5.027 7.285 1 94.94 22 VAL B N 1
ATOM 754 C CA . VAL B 1 22 ? -3.834 6.02 6.492 1 94.94 22 VAL B CA 1
ATOM 755 C C . VAL B 1 22 ? -4.996 5.355 5.754 1 94.94 22 VAL B C 1
ATOM 757 O O . VAL B 1 22 ? -6.133 5.824 5.828 1 94.94 22 VAL B O 1
ATOM 760 N N . HIS B 1 23 ? -4.77 4.273 5.117 1 96.06 23 HIS B N 1
ATOM 761 C CA . HIS B 1 23 ? -5.773 3.506 4.387 1 96.06 23 HIS B CA 1
ATOM 762 C C . HIS B 1 23 ? -5.332 2.057 4.207 1 96.06 23 HIS B C 1
ATOM 764 O O . HIS B 1 23 ? -4.145 1.781 4.027 1 96.06 23 HIS B O 1
ATOM 770 N N . SER B 1 24 ? -6.23 1.176 4.262 1 96.5 24 SER B N 1
ATOM 771 C CA . SER B 1 24 ? -5.969 -0.237 4.012 1 96.5 24 SER B CA 1
ATOM 772 C C . SER B 1 24 ? -7.082 -0.867 3.182 1 96.5 24 SER B C 1
ATOM 774 O O . SER B 1 24 ? -8.258 -0.543 3.363 1 96.5 24 SER B O 1
ATOM 776 N N . HIS B 1 25 ? -6.625 -1.679 2.34 1 95.81 25 HIS B N 1
ATOM 777 C CA . HIS B 1 25 ? -7.531 -2.443 1.491 1 95.81 25 HIS B CA 1
ATOM 778 C C . HIS B 1 25 ? -7.207 -3.934 1.541 1 95.81 25 HIS B C 1
ATOM 780 O O . HIS B 1 25 ? -6.137 -4.355 1.098 1 95.81 25 HIS B O 1
ATOM 786 N N . TYR B 1 26 ? -8.148 -4.719 2.072 1 91.19 26 TYR B N 1
ATOM 787 C CA . TYR B 1 26 ? -7.988 -6.156 2.258 1 91.19 26 TYR B CA 1
ATOM 788 C C . TYR B 1 26 ? -9.227 -6.91 1.789 1 91.19 26 TYR B C 1
ATOM 790 O O . TYR B 1 26 ? -10.352 -6.48 2.035 1 91.19 26 TYR B O 1
ATOM 798 N N . TYR B 1 27 ? -8.891 -7.988 1.092 1 82.88 27 TYR B N 1
ATOM 799 C CA . TYR B 1 27 ? -9.945 -8.898 0.656 1 82.88 27 TYR B CA 1
ATOM 800 C C . TYR B 1 27 ? -11.016 -8.156 -0.132 1 82.88 27 TYR B C 1
ATOM 802 O O . TYR B 1 27 ? -12.211 -8.375 0.077 1 82.88 27 TYR B O 1
ATOM 810 N N . GLY B 1 28 ? -10.617 -7.141 -0.875 1 85.88 28 GLY B N 1
ATOM 811 C CA . GLY B 1 28 ? -11.523 -6.496 -1.814 1 85.88 28 GLY B CA 1
ATOM 812 C C . GLY B 1 28 ? -12.305 -5.348 -1.198 1 85.88 28 GLY B C 1
ATOM 813 O O . GLY B 1 28 ? -13.211 -4.797 -1.828 1 85.88 28 GLY B O 1
ATOM 814 N N . LYS B 1 29 ? -11.922 -4.996 0.002 1 92.06 29 LYS B N 1
ATOM 815 C CA . LYS B 1 29 ? -12.648 -3.918 0.663 1 92.06 29 LYS B CA 1
ATOM 816 C C . LYS B 1 29 ? -11.695 -2.998 1.422 1 92.06 29 LYS B C 1
ATOM 818 O O . LYS B 1 29 ? -10.656 -3.439 1.905 1 92.06 29 LYS B O 1
ATOM 823 N N . ASP B 1 30 ? -12.211 -1.753 1.482 1 94.69 30 ASP B N 1
ATOM 824 C CA . ASP B 1 30 ? -11.484 -0.813 2.33 1 94.69 30 ASP B CA 1
ATOM 825 C C . ASP B 1 30 ? -11.664 -1.153 3.809 1 94.69 30 ASP B C 1
ATOM 827 O O . ASP B 1 30 ? -12.781 -1.444 4.254 1 94.69 30 ASP B O 1
ATOM 831 N N . GLN B 1 31 ? -10.578 -1.265 4.551 1 94.75 31 GLN B N 1
ATOM 832 C CA . GLN B 1 31 ? -10.633 -1.497 5.988 1 94.75 31 GLN B CA 1
ATOM 833 C C . GLN B 1 31 ? -10.57 -0.183 6.762 1 94.75 31 GLN B C 1
ATOM 835 O O . GLN B 1 31 ? -9.578 0.092 7.449 1 94.75 31 GLN B O 1
ATOM 840 N N . LEU B 1 32 ? -11.656 0.538 6.777 1 93.44 32 LEU B N 1
ATOM 841 C CA . LEU B 1 32 ? -11.695 1.887 7.332 1 93.44 32 LEU B CA 1
ATOM 842 C C . LEU B 1 32 ? -11.57 1.854 8.852 1 93.44 32 LEU B C 1
ATOM 844 O O . LEU B 1 32 ? -11.086 2.812 9.461 1 93.44 32 LEU B O 1
ATOM 848 N N . ALA B 1 33 ? -11.953 0.706 9.484 1 93.5 33 ALA B N 1
ATOM 849 C CA . ALA B 1 33 ? -11.859 0.558 10.938 1 93.5 33 ALA B CA 1
ATOM 850 C C . ALA B 1 33 ? -10.406 0.58 11.391 1 93.5 33 ALA B C 1
ATOM 852 O O . ALA B 1 33 ? -10.117 0.899 12.547 1 93.5 33 ALA B O 1
ATOM 853 N N . ARG B 1 34 ? -9.516 0.302 10.484 1 94.25 34 ARG B N 1
ATOM 854 C CA . ARG B 1 34 ? -8.094 0.243 10.828 1 94.25 34 ARG B CA 1
ATOM 855 C C . ARG B 1 34 ? -7.441 1.613 10.695 1 94.25 34 ARG B C 1
ATOM 857 O O . ARG B 1 34 ? -6.328 1.827 11.18 1 94.25 34 ARG B O 1
ATOM 864 N N . GLN B 1 35 ? -8.094 2.484 10.117 1 94.88 35 GLN B N 1
ATOM 865 C CA . GLN B 1 35 ? -7.531 3.812 9.898 1 94.88 35 GLN B CA 1
ATOM 866 C C . GLN B 1 35 ? -7.293 4.527 11.227 1 94.88 35 GLN B C 1
ATOM 868 O O . GLN B 1 35 ? -8.094 4.406 12.156 1 94.88 35 GLN B O 1
ATOM 873 N N . ASP B 1 36 ? -6.203 5.23 11.25 1 94.31 36 ASP B N 1
ATOM 874 C CA . ASP B 1 36 ? -6.051 6.172 12.352 1 94.31 36 ASP B CA 1
ATOM 875 C C . ASP B 1 36 ? -7.172 7.211 12.352 1 94.31 36 ASP B C 1
ATOM 877 O O . ASP B 1 36 ? -7.695 7.566 11.289 1 94.31 36 ASP B O 1
ATOM 881 N N . GLU B 1 37 ? -7.488 7.719 13.5 1 93.06 37 GLU B N 1
ATOM 882 C CA . GLU B 1 37 ? -8.57 8.688 13.641 1 93.06 37 GLU B CA 1
ATOM 883 C C . GLU B 1 37 ? -8.352 9.898 12.734 1 93.06 37 GLU B C 1
ATOM 885 O O . GLU B 1 37 ? -9.305 10.43 12.164 1 93.06 37 GLU B O 1
ATOM 890 N N . ALA B 1 38 ? -7.168 10.289 12.516 1 88.44 38 ALA B N 1
ATOM 891 C CA . ALA B 1 38 ? -6.836 11.484 11.742 1 88.44 38 ALA B CA 1
ATOM 892 C C . ALA B 1 38 ? -7.211 11.297 10.273 1 88.44 38 ALA B C 1
ATOM 894 O O . ALA B 1 38 ? -7.375 12.273 9.539 1 88.44 38 ALA B O 1
ATOM 895 N N . TYR B 1 39 ? -7.383 10.102 9.906 1 92.88 39 TYR B N 1
ATOM 896 C CA . TYR B 1 39 ? -7.605 9.852 8.492 1 92.88 39 TYR B CA 1
ATOM 897 C C . TYR B 1 39 ? -8.984 9.258 8.25 1 92.88 39 TYR B C 1
ATOM 899 O O . TYR B 1 39 ? -9.336 8.914 7.117 1 92.88 39 TYR B O 1
ATOM 907 N N . ARG B 1 40 ? -9.727 9.141 9.227 1 91.12 40 ARG B N 1
ATOM 908 C CA . ARG B 1 40 ? -11.07 8.594 9.086 1 91.12 40 ARG B CA 1
ATOM 909 C C . ARG B 1 40 ? -11.922 9.477 8.172 1 91.12 40 ARG B C 1
ATOM 911 O O . ARG B 1 40 ? -12.016 10.688 8.383 1 91.12 40 ARG B O 1
ATOM 918 N N . ASN B 1 41 ? -12.453 8.922 7.133 1 88.25 41 ASN B N 1
ATOM 919 C CA . ASN B 1 41 ? -13.297 9.586 6.145 1 88.25 41 ASN B CA 1
ATOM 920 C C . ASN B 1 41 ? -12.516 10.625 5.348 1 88.25 41 ASN B C 1
ATOM 922 O O . ASN B 1 41 ? -13.102 11.523 4.742 1 88.25 41 ASN B O 1
ATOM 926 N N . GLN B 1 42 ? -11.188 10.57 5.496 1 91.12 42 GLN B N 1
ATOM 927 C CA . GLN B 1 42 ? -10.344 11.562 4.832 1 91.12 42 GLN B CA 1
ATOM 928 C C . GLN B 1 42 ? -9.68 10.969 3.594 1 91.12 42 GLN B C 1
ATOM 930 O O . GLN B 1 42 ? -8.914 11.656 2.91 1 91.12 42 GLN B O 1
ATOM 935 N N . THR B 1 43 ? -9.906 9.641 3.375 1 93.62 43 THR B N 1
ATOM 936 C CA . THR B 1 43 ? -9.211 8.992 2.273 1 93.62 43 THR B CA 1
ATOM 937 C C . THR B 1 43 ? -10.195 8.273 1.356 1 93.62 43 THR B C 1
ATOM 939 O O . THR B 1 43 ? -11.266 7.848 1.799 1 93.62 43 THR B O 1
ATOM 942 N N . ARG B 1 44 ? -9.82 8.203 0.088 1 92.94 44 ARG B N 1
ATOM 943 C CA . ARG B 1 44 ? -10.539 7.41 -0.909 1 92.94 44 ARG B CA 1
ATOM 944 C C . ARG B 1 44 ? -9.562 6.73 -1.867 1 92.94 44 ARG B C 1
ATOM 946 O O . ARG B 1 44 ? -8.633 7.367 -2.371 1 92.94 44 ARG B O 1
ATOM 953 N N . LEU B 1 45 ? -9.781 5.492 -1.95 1 95.56 45 LEU B N 1
ATOM 954 C CA . LEU B 1 45 ? -9.008 4.715 -2.908 1 95.56 45 LEU B CA 1
ATOM 955 C C . LEU B 1 45 ? -9.805 4.457 -4.18 1 95.56 45 LEU B C 1
ATOM 957 O O . LEU B 1 45 ? -11 4.16 -4.113 1 95.56 45 LEU B O 1
ATOM 961 N N . ASP B 1 46 ? -9.164 4.621 -5.352 1 94.25 46 ASP B N 1
ATOM 962 C CA . ASP B 1 46 ? -9.828 4.32 -6.621 1 94.25 46 ASP B CA 1
ATOM 963 C C . ASP B 1 46 ? -9.961 2.812 -6.824 1 94.25 46 ASP B C 1
ATOM 965 O O . ASP B 1 46 ? -8.969 2.125 -7.086 1 94.25 46 ASP B O 1
ATOM 969 N N . PRO B 1 47 ? -11.195 2.305 -6.75 1 92.19 47 PRO B N 1
ATOM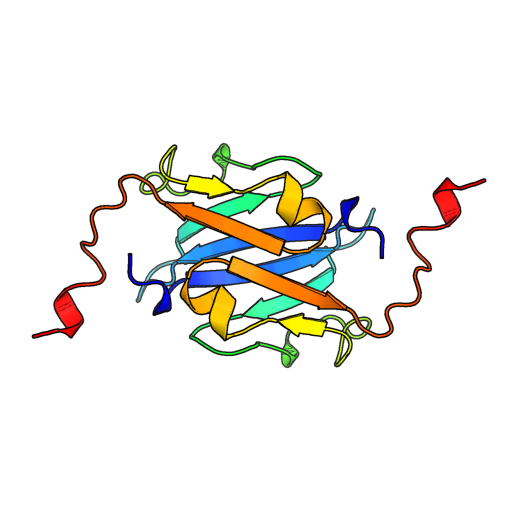 970 C CA . PRO B 1 47 ? -11.344 0.85 -6.848 1 92.19 47 PRO B CA 1
ATOM 971 C C . PRO B 1 47 ? -11.039 0.319 -8.25 1 92.19 47 PRO B C 1
ATOM 973 O O . PRO B 1 47 ? -10.547 -0.802 -8.398 1 92.19 47 PRO B O 1
ATOM 976 N N . GLU B 1 48 ? -11.328 1.106 -9.273 1 91.75 48 GLU B N 1
ATOM 977 C CA . GLU B 1 48 ? -11.086 0.65 -10.633 1 91.75 48 GLU B CA 1
ATOM 978 C C . GLU B 1 48 ? -9.586 0.514 -10.906 1 91.75 48 GLU B C 1
ATOM 980 O O . GLU B 1 48 ? -9.148 -0.476 -11.492 1 91.75 48 GLU B O 1
ATOM 985 N N . GLY B 1 49 ? -8.836 1.475 -10.539 1 92.5 49 GLY B N 1
ATOM 986 C CA . GLY B 1 49 ? -7.395 1.395 -10.68 1 92.5 49 GLY B CA 1
ATOM 987 C C . GLY B 1 49 ? -6.777 0.286 -9.844 1 92.5 49 GLY B C 1
ATOM 988 O O . GLY B 1 49 ? -5.883 -0.425 -10.312 1 92.5 49 GLY B O 1
ATOM 989 N N . LEU B 1 50 ? -7.262 0.081 -8.656 1 92.62 50 LEU B N 1
ATOM 990 C CA . LEU B 1 50 ? -6.727 -0.909 -7.73 1 92.62 50 LEU B CA 1
ATOM 991 C C . LEU B 1 50 ? -6.816 -2.312 -8.32 1 92.62 50 LEU B C 1
ATOM 993 O O . LEU B 1 50 ? -5.902 -3.121 -8.148 1 92.62 50 LEU B O 1
ATOM 997 N N . ALA B 1 51 ? -7.82 -2.59 -9.023 1 87.69 51 ALA B N 1
ATOM 998 C CA . ALA B 1 51 ? -8.008 -3.9 -9.641 1 87.69 51 ALA B CA 1
ATOM 999 C C . ALA B 1 51 ? -6.902 -4.195 -10.648 1 87.69 51 ALA B C 1
ATOM 1001 O O . ALA B 1 51 ? -6.668 -5.352 -11 1 87.69 51 ALA B O 1
ATOM 1002 N N . ARG B 1 52 ? -6.211 -3.145 -11.055 1 87.88 52 ARG B N 1
ATOM 1003 C CA . ARG B 1 52 ? -5.16 -3.307 -12.055 1 87.88 52 ARG B CA 1
ATOM 1004 C C . ARG B 1 52 ? -3.787 -3.027 -11.453 1 87.88 52 ARG B C 1
ATOM 1006 O O . ARG B 1 52 ? -2.812 -2.836 -12.18 1 87.88 52 ARG B O 1
ATOM 1013 N N . GLY B 1 53 ? -3.742 -2.938 -10.234 1 90.62 53 GLY B N 1
ATOM 1014 C CA . GLY B 1 53 ? -2.467 -2.736 -9.562 1 90.62 53 GLY B CA 1
ATOM 1015 C C . GLY B 1 53 ? -2.109 -1.272 -9.383 1 90.62 53 GLY B C 1
ATOM 1016 O O . GLY B 1 53 ? -0.971 -0.941 -9.047 1 90.62 53 GLY B O 1
ATOM 1017 N N . ASN B 1 54 ? -3.088 -0.428 -9.711 1 93.94 54 ASN B N 1
ATOM 1018 C CA . ASN B 1 54 ? -2.908 1.011 -9.547 1 93.94 54 ASN B CA 1
ATOM 1019 C C . ASN B 1 54 ? -3.699 1.545 -8.359 1 93.94 54 ASN B C 1
ATOM 1021 O O . ASN B 1 54 ? -4.914 1.729 -8.445 1 93.94 54 ASN B O 1
ATOM 1025 N N . ALA B 1 55 ? -2.943 1.827 -7.309 1 95.81 55 ALA B N 1
ATOM 1026 C CA . ALA B 1 55 ? -3.592 2.33 -6.102 1 95.81 55 ALA B CA 1
ATOM 1027 C C . ALA B 1 55 ? -3.451 3.846 -5.992 1 95.81 55 ALA B C 1
ATOM 1029 O O . ALA B 1 55 ? -2.412 4.352 -5.562 1 95.81 55 ALA B O 1
ATOM 1030 N N . SER B 1 56 ? -4.492 4.488 -6.387 1 95 56 SER B N 1
ATOM 1031 C CA . SER B 1 56 ? -4.547 5.941 -6.262 1 95 56 SER B CA 1
ATOM 1032 C C . SER B 1 56 ? -5.293 6.359 -5 1 95 56 SER B C 1
ATOM 1034 O O . SER B 1 56 ? -6.469 6.039 -4.832 1 95 56 SER B O 1
ATOM 1036 N N . LEU B 1 57 ? -4.629 7.02 -4.148 1 95.06 57 LEU B N 1
ATOM 1037 C CA . LEU B 1 57 ? -5.199 7.457 -2.879 1 95.06 57 LEU B CA 1
ATOM 1038 C C . LEU B 1 57 ? -5.496 8.953 -2.904 1 95.06 57 LEU B C 1
ATOM 1040 O O . LEU B 1 57 ? -4.625 9.758 -3.23 1 95.06 57 LEU B O 1
ATOM 1044 N N . MET B 1 58 ? -6.703 9.289 -2.645 1 91.44 58 MET B N 1
ATOM 1045 C CA . MET B 1 58 ? -7.109 10.68 -2.492 1 91.44 58 MET B CA 1
ATOM 1046 C C . MET B 1 58 ? -7.316 11.031 -1.022 1 91.44 58 MET B C 1
ATOM 1048 O O . MET B 1 58 ? -7.984 10.289 -0.294 1 91.44 58 MET B O 1
ATOM 1052 N N . LEU B 1 59 ? -6.703 12.094 -0.679 1 88.56 59 LEU B N 1
ATOM 1053 C CA . LEU B 1 59 ? -6.895 12.625 0.666 1 88.56 59 LEU B CA 1
ATOM 1054 C C . LEU B 1 59 ? -7.723 13.906 0.63 1 88.56 59 LEU B C 1
ATOM 1056 O O . LEU B 1 59 ? -7.461 14.797 -0.184 1 88.56 59 LEU B O 1
ATOM 1060 N N . ARG B 1 60 ? -8.836 14.094 1.232 1 83.38 60 ARG B N 1
ATOM 1061 C CA . ARG B 1 60 ? -9.719 15.258 1.201 1 83.38 60 ARG B CA 1
ATOM 1062 C C . ARG B 1 60 ? -9.289 16.297 2.221 1 83.38 60 ARG B C 1
ATOM 1064 O O . ARG B 1 60 ? -9.234 17.5 1.911 1 83.38 60 ARG B O 1
ATOM 1071 N N . GLY B 1 61 ? -9.438 16.234 3.527 1 65.19 61 GLY B N 1
ATOM 1072 C CA . GLY B 1 61 ? -9.281 17.219 4.586 1 65.19 61 GLY B CA 1
ATOM 1073 C C . GLY B 1 61 ? -7.914 17.188 5.234 1 65.19 61 GLY B C 1
ATOM 1074 O O . GLY B 1 61 ? -7.738 17.656 6.355 1 65.19 61 GLY B O 1
ATOM 1075 N N . VAL B 1 62 ? -7.195 16.438 4.812 1 55.94 62 VAL B N 1
ATOM 1076 C CA . VAL B 1 62 ? -6.07 16.312 5.73 1 55.94 62 VAL B CA 1
ATOM 1077 C C . VAL B 1 62 ? -5.352 17.641 5.855 1 55.94 62 VAL B C 1
ATOM 1079 O O . VAL B 1 62 ? -5.043 18.281 4.848 1 55.94 62 VAL B O 1
ATOM 1082 N N . ARG B 1 63 ? -5.746 18.531 6.855 1 49.81 63 ARG B N 1
ATOM 1083 C CA . ARG B 1 63 ? -4.91 19.672 7.234 1 49.81 63 ARG B CA 1
ATOM 1084 C C . ARG B 1 63 ? -3.434 19.359 7.012 1 49.81 63 ARG B C 1
ATOM 1086 O O . ARG B 1 63 ? -2.961 18.266 7.344 1 49.81 63 ARG B O 1
ATOM 1093 N N . MET B 1 64 ? -2.832 19.812 5.934 1 43.28 64 MET B N 1
ATOM 1094 C CA . MET B 1 64 ? -1.396 19.859 5.672 1 43.28 64 MET B CA 1
ATOM 1095 C C . MET B 1 64 ? -0.611 20.031 6.969 1 43.28 64 MET B C 1
ATOM 1097 O O . MET B 1 64 ? -0.144 21.125 7.289 1 43.28 64 MET B O 1
ATOM 1101 N N . GLN B 1 65 ? -1.048 20.109 8.109 1 38.88 65 GLN B N 1
ATOM 1102 C CA . GLN B 1 65 ? -0.177 20.406 9.242 1 38.88 65 GLN B CA 1
ATOM 1103 C C . GLN B 1 65 ? 1.199 19.781 9.062 1 38.88 65 GLN B C 1
ATOM 1105 O O . GLN B 1 65 ? 2.219 20.391 9.375 1 38.88 65 GLN B O 1
ATOM 1110 N N . ASP B 1 66 ? 1.341 18.453 8.812 1 41.91 66 ASP B N 1
ATOM 1111 C CA . ASP B 1 66 ? 2.734 18.047 8.977 1 41.91 66 ASP B CA 1
ATOM 1112 C C . ASP B 1 66 ? 3.576 18.484 7.781 1 41.91 66 ASP B C 1
ATOM 1114 O O . ASP B 1 66 ? 4.777 18.219 7.727 1 41.91 66 ASP B O 1
ATOM 1118 N N . GLU B 1 67 ? 3.129 18.859 6.707 1 38.09 67 GLU B N 1
ATOM 1119 C CA . GLU B 1 67 ? 4.164 19.297 5.773 1 38.09 67 GLU B CA 1
ATOM 1120 C C . GLU B 1 67 ? 4.809 20.609 6.23 1 38.09 67 GLU B C 1
ATOM 1122 O O . GLU B 1 67 ? 5.855 21 5.715 1 38.09 67 GLU B O 1
ATOM 1127 N N . GLY B 1 68 ? 4.121 21.641 6.684 1 35.09 68 GLY B N 1
ATOM 1128 C CA . GLY B 1 68 ? 4.641 22.984 6.832 1 35.09 68 GLY B CA 1
ATOM 1129 C C . GLY B 1 68 ? 5.902 23.047 7.676 1 35.09 68 GLY B C 1
ATOM 1130 O O . GLY B 1 68 ? 6.523 24.109 7.785 1 35.09 68 GLY B O 1
ATOM 1131 N N . ARG B 1 69 ? 6.164 22.359 8.797 1 31.25 69 ARG B N 1
ATOM 1132 C CA . ARG B 1 69 ? 7.305 22.938 9.5 1 31.25 69 ARG B CA 1
ATOM 1133 C C . ARG B 1 69 ? 8.578 22.828 8.672 1 31.25 69 ARG B C 1
ATOM 1135 O O . ARG B 1 69 ? 9.664 23.172 9.133 1 31.25 69 ARG B O 1
ATOM 1142 N N . ASN B 1 70 ? 8.609 22.172 7.527 1 29.58 70 ASN B N 1
ATOM 1143 C CA . ASN B 1 70 ? 9.891 22.391 6.863 1 29.58 70 ASN B CA 1
ATOM 1144 C C . ASN B 1 70 ? 9.906 23.734 6.129 1 29.58 70 ASN B C 1
ATOM 1146 O O . ASN B 1 70 ? 10.82 24 5.348 1 29.58 70 ASN B O 1
ATOM 1150 N N . LEU B 1 71 ? 8.844 24.375 5.898 1 25.22 71 LEU B N 1
ATOM 1151 C CA . LEU B 1 71 ? 9.078 25.578 5.117 1 25.22 71 LEU B CA 1
ATOM 1152 C C . LEU B 1 71 ? 9.812 26.641 5.945 1 25.22 71 LEU B C 1
ATOM 1154 O O . LEU B 1 71 ? 10.312 27.625 5.402 1 25.22 71 LEU B O 1
ATOM 1158 N N . LYS B 1 72 ? 9.945 26.703 7.297 1 24.94 72 LYS B N 1
ATOM 1159 C CA . LYS B 1 72 ? 10.641 27.969 7.516 1 24.94 72 LYS B CA 1
ATOM 1160 C C . LYS B 1 72 ? 12.102 27.875 7.086 1 24.94 72 LYS B C 1
ATOM 1162 O O . LYS B 1 72 ? 12.734 26.828 7.242 1 24.94 72 LYS B O 1
#

Foldseek 3Di:
DQLQQPKDWDWADDPPDDTFTQWIDGNLGTPLVRGDPLRRVQWDWDSVLSSVVGTDIGGHPNPCVPPPPVPD/DQLQQDKDWDWADDPPDDTFTQWIDGNLDTPLVRGDPLRRVQKDWDSVLSSVVGTDIGGHPNPPVVVPVVPD

Organism: NCBI:txid55544